Protein AF-E0A207-F1 (afdb_monomer)

Sequence (139 aa):
MSEILNLARSFEEKLKQQASDTDEKIKAALKQHESALLECLKAEQKKIESAIQEHSRRLRASLLKSWLGALIAMLAVLMLGGGVLYWMTTEIRNRYAELDKLPNAKVTTCGKLGRLCVEIDPIAPTYGPNGEYRVVKGG

Organism: Salmonella enteritidis (NCBI:txid149539)

pLDDT: mean 72.76, std 9.06, range [47.84, 92.75]

Secondary structure (DSSP, 8-state):
-HHHHHHHHHHHHHHHHHHHHHHHHHHHHHHHHHHHHHHHHHHHHHHHHHHHHHHHHHHHHHHHHHHHHHHHHHHHHHHHHHHHHHHHHHHHHHHHHHHHT-TT--EEEETTTTEEEE-B-TTSPPBSTTS-B--B---

Foldseek 3Di:
DVVVVVVVVVVVVVCVVVVVVVVVVVVVVVVVVVVVVVVVVVVVVVVVVVVVVVVVVVVVVVVVVVVVVVVVVVVVVCCVVVVVVVVVVVVVVVVVVVVVPPQFWDWAQDDPVRDIDTAFDPPDFFDDPVSPDTHGGGD

Structure (mmCIF, N/CA/C/O backbone):
data_AF-E0A207-F1
#
_entry.id   AF-E0A207-F1
#
loop_
_atom_site.group_PDB
_atom_site.id
_atom_site.type_symbol
_atom_site.label_atom_id
_atom_site.label_alt_id
_atom_site.label_comp_id
_atom_site.label_asym_id
_atom_site.label_entity_id
_atom_site.label_seq_id
_atom_site.pdbx_PDB_ins_code
_atom_site.Cartn_x
_atom_site.Cartn_y
_atom_site.Cartn_z
_atom_site.occupancy
_atom_site.B_iso_or_equiv
_atom_site.auth_seq_id
_atom_site.auth_comp_id
_atom_site.auth_asym_id
_atom_site.auth_atom_id
_atom_site.pdbx_PDB_model_num
ATOM 1 N N . MET A 1 1 ? -45.559 7.177 88.704 1.00 47.84 1 MET A N 1
ATOM 2 C CA . MET A 1 1 ? -44.472 7.736 87.862 1.00 47.84 1 MET A CA 1
ATOM 3 C C . MET A 1 1 ? -43.442 6.691 87.421 1.00 47.84 1 MET A C 1
ATOM 5 O O . MET A 1 1 ? -42.819 6.903 86.391 1.00 47.84 1 MET A O 1
ATOM 9 N N . SER A 1 2 ? -43.278 5.559 88.117 1.00 56.41 2 SER A N 1
ATOM 10 C CA . SER A 1 2 ? -42.244 4.560 87.785 1.00 56.41 2 SER A CA 1
ATOM 11 C C . SER A 1 2 ? -42.517 3.711 86.531 1.00 56.41 2 SER A C 1
ATOM 13 O O . SER A 1 2 ? -41.570 3.316 85.861 1.00 56.41 2 SER A O 1
ATOM 15 N N . GLU A 1 3 ? -43.779 3.458 86.164 1.00 55.19 3 GLU A N 1
ATOM 16 C CA . GLU A 1 3 ? -44.107 2.643 84.977 1.00 55.19 3 GLU A CA 1
ATOM 17 C C . GLU A 1 3 ? -43.827 3.357 83.652 1.00 55.19 3 GLU A C 1
ATOM 19 O O . GLU A 1 3 ? -43.268 2.760 82.739 1.00 55.19 3 GLU A O 1
ATOM 24 N N . ILE A 1 4 ? -44.145 4.651 83.561 1.00 57.19 4 ILE A N 1
ATOM 25 C CA . ILE A 1 4 ? -43.937 5.453 82.343 1.00 57.19 4 ILE A CA 1
ATOM 26 C C . ILE A 1 4 ? -42.439 5.578 82.029 1.00 57.19 4 ILE A C 1
ATOM 28 O O . ILE A 1 4 ? -42.030 5.513 80.873 1.00 57.19 4 ILE A O 1
ATOM 32 N N . LEU A 1 5 ? -41.611 5.694 83.069 1.00 59.16 5 LEU A N 1
ATOM 33 C CA . LEU A 1 5 ? -40.160 5.801 82.938 1.00 59.16 5 LEU A CA 1
ATOM 34 C C . LEU A 1 5 ? -39.523 4.468 82.507 1.00 59.16 5 LEU A C 1
ATOM 36 O O . LEU A 1 5 ? -38.562 4.459 81.740 1.00 59.16 5 LEU A O 1
ATOM 40 N N . ASN A 1 6 ? -40.093 3.343 82.946 1.00 68.00 6 ASN A N 1
ATOM 41 C CA . ASN A 1 6 ? -39.661 2.010 82.526 1.00 68.00 6 ASN A CA 1
ATOM 42 C C . ASN A 1 6 ? -40.094 1.706 81.079 1.00 68.00 6 ASN A C 1
ATOM 44 O O . ASN A 1 6 ? -39.328 1.150 80.293 1.00 68.00 6 ASN A O 1
ATOM 48 N N . LEU A 1 7 ? -41.289 2.164 80.694 1.00 63.75 7 LEU A N 1
ATOM 49 C CA . LEU A 1 7 ? -41.792 2.060 79.327 1.00 63.75 7 LEU A CA 1
ATOM 50 C C . LEU A 1 7 ? -40.920 2.862 78.350 1.00 63.75 7 LEU A C 1
ATOM 52 O O . LEU A 1 7 ? -40.491 2.321 77.334 1.00 63.75 7 LEU A O 1
ATOM 56 N N . ALA A 1 8 ? -40.591 4.114 78.684 1.00 63.53 8 ALA A N 1
ATOM 57 C CA . ALA A 1 8 ? -39.738 4.973 77.860 1.00 63.53 8 ALA A CA 1
ATOM 58 C C . ALA A 1 8 ? -38.336 4.375 77.650 1.00 63.53 8 ALA A C 1
ATOM 60 O O . ALA A 1 8 ? -37.849 4.352 76.522 1.00 63.53 8 ALA A O 1
ATOM 61 N N . ARG A 1 9 ? -37.731 3.802 78.700 1.00 60.84 9 ARG A N 1
ATOM 62 C CA . ARG A 1 9 ? -36.432 3.118 78.604 1.00 60.84 9 ARG A CA 1
ATOM 63 C C . ARG A 1 9 ? -36.498 1.878 77.702 1.00 60.84 9 ARG A C 1
ATOM 65 O O . ARG A 1 9 ? -35.619 1.683 76.871 1.00 60.84 9 ARG A O 1
ATOM 72 N N . SER A 1 10 ? -37.573 1.091 77.795 1.00 67.00 10 SER A N 1
ATOM 73 C CA . SER A 1 10 ? -37.779 -0.075 76.920 1.00 67.00 10 SER A CA 1
ATOM 74 C C . SER A 1 10 ? -38.032 0.301 75.451 1.00 67.00 10 SER A C 1
ATOM 76 O O . SER A 1 10 ? -37.652 -0.442 74.546 1.00 67.00 10 SER A O 1
ATOM 78 N N . PHE A 1 11 ? -38.641 1.465 75.199 1.00 57.84 11 PHE A N 1
ATOM 79 C CA . PHE A 1 11 ? -38.790 2.024 73.855 1.00 57.84 11 PHE A CA 1
ATOM 80 C C . PHE A 1 11 ? -37.459 2.529 73.306 1.00 57.84 11 PHE A C 1
ATOM 82 O O . PHE A 1 11 ? -37.162 2.280 72.146 1.00 57.84 11 PHE A O 1
ATOM 89 N N . GLU A 1 12 ? -36.638 3.184 74.122 1.00 59.22 12 GLU A N 1
ATOM 90 C CA . GLU A 1 12 ? -35.319 3.671 73.718 1.00 59.22 12 GLU A CA 1
ATOM 91 C C . GLU A 1 12 ? -34.361 2.521 73.360 1.00 59.22 12 GLU A C 1
ATOM 93 O O . GLU A 1 12 ? -33.694 2.570 72.325 1.00 59.22 12 GLU A O 1
ATOM 98 N N . GLU A 1 13 ? -34.347 1.445 74.153 1.00 70.38 13 GLU A N 1
ATOM 99 C CA . GLU A 1 13 ? -33.567 0.236 73.856 1.00 70.38 13 GLU A CA 1
ATOM 100 C C . GLU A 1 13 ? -34.055 -0.462 72.580 1.00 70.38 13 GLU A C 1
ATOM 102 O O . GLU A 1 13 ? -33.248 -0.777 71.701 1.00 70.38 13 GLU A O 1
ATOM 107 N N . LYS A 1 14 ? -35.377 -0.626 72.415 1.00 60.34 14 LYS A N 1
ATOM 108 C CA . LYS A 1 14 ? -35.953 -1.190 71.185 1.00 60.34 14 LYS A CA 1
ATOM 109 C C . LYS A 1 14 ? -35.680 -0.321 69.965 1.00 60.34 14 LYS A C 1
ATOM 111 O O . LYS A 1 14 ? -35.373 -0.866 68.913 1.00 60.34 14 LYS A O 1
ATOM 116 N N . LEU A 1 15 ? -35.746 1.002 70.090 1.00 54.56 15 LEU A N 1
ATOM 117 C CA . LEU A 1 15 ? -35.454 1.924 68.994 1.00 54.56 15 LEU A CA 1
ATOM 118 C C . LEU A 1 15 ? -33.976 1.891 68.606 1.00 54.56 15 LEU A C 1
ATOM 120 O O . LEU A 1 15 ? -33.679 1.911 67.417 1.00 54.56 15 LEU A O 1
ATOM 124 N N . LYS A 1 16 ? -33.048 1.765 69.562 1.00 62.94 16 LYS A N 1
ATOM 125 C CA . LYS A 1 16 ? -31.620 1.557 69.264 1.00 62.94 16 LYS A CA 1
ATOM 126 C C . LYS A 1 16 ? -31.378 0.259 68.504 1.00 62.94 16 LYS A C 1
ATOM 128 O O . LYS A 1 16 ? -30.643 0.254 67.521 1.00 62.94 16 LYS A O 1
ATOM 133 N N . GLN A 1 17 ? -32.018 -0.818 68.943 1.00 67.38 17 GLN A N 1
ATOM 134 C CA . GLN A 1 17 ? -31.853 -2.139 68.348 1.00 67.38 17 GLN A CA 1
ATOM 135 C C . GLN A 1 17 ? -32.535 -2.244 66.978 1.00 67.38 17 GLN A C 1
ATOM 137 O O . GLN A 1 17 ? -32.015 -2.863 66.056 1.00 67.38 17 GLN A O 1
ATOM 142 N N . GLN A 1 18 ? -33.669 -1.569 66.809 1.00 56.62 18 GLN A N 1
ATOM 143 C CA . GLN A 1 18 ? -34.371 -1.475 65.538 1.00 56.62 18 GLN A CA 1
ATOM 144 C C . GLN A 1 18 ? -33.650 -0.538 64.563 1.00 56.62 18 GLN A C 1
ATOM 146 O O . GLN A 1 18 ? -33.600 -0.840 63.376 1.00 56.62 18 GLN A O 1
ATOM 151 N N . ALA A 1 19 ? -33.040 0.554 65.034 1.00 61.03 19 ALA A N 1
ATOM 152 C CA . ALA A 1 19 ? -32.207 1.426 64.210 1.00 61.03 19 ALA A CA 1
ATOM 153 C C . ALA A 1 19 ? -30.938 0.709 63.732 1.00 61.03 19 ALA A C 1
ATOM 155 O O . ALA A 1 19 ? -30.604 0.824 62.557 1.00 61.03 19 ALA A O 1
ATOM 156 N N . SER A 1 20 ? -30.273 -0.080 64.586 1.00 65.06 20 SER A N 1
ATOM 157 C CA . SER A 1 20 ? -29.101 -0.862 64.167 1.00 65.06 20 SER A CA 1
ATOM 158 C C . SER A 1 20 ? -29.461 -1.950 63.155 1.00 65.06 20 SER A C 1
ATOM 160 O O . SER A 1 20 ? -28.777 -2.092 62.148 1.00 65.06 20 SER A O 1
ATOM 162 N N . ASP A 1 21 ? -30.563 -2.670 63.380 1.00 69.19 21 ASP A N 1
ATOM 163 C CA . ASP A 1 21 ? -31.024 -3.745 62.491 1.00 69.19 21 ASP A CA 1
ATOM 164 C C . ASP A 1 21 ? -31.564 -3.189 61.153 1.00 69.19 21 ASP A C 1
ATOM 166 O O . ASP A 1 21 ? -31.419 -3.798 60.092 1.00 69.19 21 ASP A O 1
ATOM 170 N N . THR A 1 22 ? -32.139 -1.981 61.174 1.00 62.72 22 THR A N 1
ATOM 171 C CA . THR A 1 22 ? -32.567 -1.260 59.964 1.00 62.72 22 THR A CA 1
ATOM 172 C C . THR A 1 22 ? -31.371 -0.707 59.185 1.00 62.72 22 THR A C 1
ATOM 174 O O . THR A 1 22 ? -31.360 -0.809 57.960 1.00 62.72 22 THR A O 1
ATOM 177 N N . ASP A 1 23 ? -30.340 -0.185 59.859 1.00 67.94 23 ASP A N 1
ATOM 178 C CA . ASP A 1 23 ? -29.115 0.305 59.209 1.00 67.94 23 ASP A CA 1
ATOM 179 C C . ASP A 1 23 ? -28.336 -0.837 58.537 1.00 67.94 23 ASP A C 1
ATOM 181 O O . ASP A 1 23 ? -27.845 -0.689 57.416 1.00 67.94 23 ASP A O 1
ATOM 185 N N . GLU A 1 24 ? -28.291 -2.016 59.167 1.00 71.12 24 GLU A N 1
ATOM 186 C CA . GLU A 1 24 ? -27.685 -3.215 58.580 1.00 71.12 24 GLU A CA 1
ATOM 187 C C . GLU A 1 24 ? -28.442 -3.698 57.339 1.00 71.12 24 GLU A C 1
ATOM 189 O O . GLU A 1 24 ? -27.830 -3.978 56.305 1.00 71.12 24 GLU A O 1
ATOM 194 N N . LYS A 1 25 ? -29.780 -3.728 57.398 1.00 69.62 25 LYS A N 1
ATOM 195 C CA . LYS A 1 25 ? -30.632 -4.099 56.257 1.00 69.62 25 LYS A CA 1
ATOM 196 C C . LYS A 1 25 ? -30.519 -3.104 55.103 1.00 69.62 25 LYS A C 1
ATOM 198 O O . LYS A 1 25 ? -30.442 -3.525 53.950 1.00 69.62 25 LYS A O 1
ATOM 203 N N . ILE A 1 26 ? -30.452 -1.804 55.392 1.00 67.38 26 ILE A N 1
ATOM 204 C CA . ILE A 1 26 ? -30.249 -0.761 54.376 1.00 67.38 26 ILE A CA 1
ATOM 205 C C . ILE A 1 26 ? -28.859 -0.889 53.747 1.00 67.38 26 ILE A C 1
ATOM 207 O O . ILE A 1 26 ? -28.747 -0.846 52.522 1.00 67.38 26 ILE A O 1
ATOM 211 N N . LYS A 1 27 ? -27.805 -1.114 54.543 1.00 69.88 27 LYS A N 1
ATOM 212 C CA . LYS A 1 27 ? -26.452 -1.366 54.020 1.00 69.88 27 LYS A CA 1
ATOM 213 C C . LYS A 1 27 ? -26.394 -2.613 53.153 1.00 69.88 27 LYS A C 1
ATOM 215 O O . LYS A 1 27 ? -25.754 -2.571 52.108 1.00 69.88 27 LYS A O 1
ATOM 220 N N . ALA A 1 28 ? -27.050 -3.699 53.557 1.00 73.06 28 ALA A N 1
ATOM 221 C CA . ALA A 1 28 ? -27.104 -4.930 52.777 1.00 73.06 28 ALA A CA 1
ATOM 222 C C . ALA A 1 28 ? -27.833 -4.717 51.440 1.00 73.06 28 ALA A C 1
ATOM 224 O O . ALA A 1 28 ? -27.308 -5.098 50.394 1.00 73.06 28 ALA A O 1
ATOM 225 N N . ALA A 1 29 ? -28.985 -4.038 51.461 1.00 68.69 29 ALA A N 1
ATOM 226 C CA . ALA A 1 29 ? -29.744 -3.704 50.258 1.00 68.69 29 ALA A CA 1
ATOM 227 C C . ALA A 1 29 ? -28.962 -2.767 49.319 1.00 68.69 29 ALA A C 1
ATOM 229 O O . ALA A 1 29 ? -28.917 -3.011 48.115 1.00 68.69 29 ALA A O 1
ATOM 230 N N . LEU A 1 30 ? -28.287 -1.742 49.856 1.00 70.62 30 LEU A N 1
ATOM 231 C CA . LEU A 1 30 ? -27.419 -0.848 49.080 1.00 70.62 30 LEU A CA 1
ATOM 232 C C . LEU A 1 30 ? -26.233 -1.595 48.468 1.00 70.62 30 LEU A C 1
ATOM 234 O O . LEU A 1 30 ? -25.978 -1.432 47.279 1.00 70.62 30 LEU A O 1
ATOM 238 N N . LYS A 1 31 ? -25.556 -2.461 49.233 1.00 70.56 31 LYS A N 1
ATOM 239 C CA . LYS A 1 31 ? -24.449 -3.287 48.722 1.00 70.56 31 LYS A CA 1
ATOM 240 C C . LYS A 1 31 ? -24.894 -4.185 47.576 1.00 70.56 31 LYS A C 1
ATOM 242 O O . LYS A 1 31 ? -24.179 -4.309 46.589 1.00 70.56 31 LYS A O 1
ATOM 247 N N . GLN A 1 32 ? -26.068 -4.797 47.710 1.00 75.69 32 GLN A N 1
ATOM 248 C CA . GLN A 1 32 ? -26.642 -5.654 46.678 1.00 75.69 32 GLN A CA 1
ATOM 249 C C . GLN A 1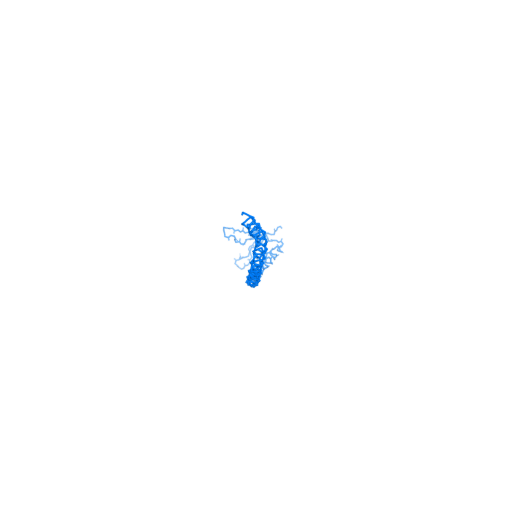 32 ? -26.964 -4.857 45.406 1.00 75.69 32 GLN A C 1
ATOM 251 O O . GLN A 1 32 ? -26.693 -5.310 44.292 1.00 75.69 32 GLN A O 1
ATOM 256 N N . HIS A 1 33 ? -27.488 -3.642 45.567 1.00 72.19 33 HIS A N 1
ATOM 257 C CA . HIS A 1 33 ? -27.785 -2.748 44.454 1.00 72.19 33 HIS A CA 1
ATOM 258 C C . HIS A 1 33 ? -26.514 -2.234 43.761 1.00 72.19 33 HIS A C 1
ATOM 260 O O . HIS A 1 33 ? -26.459 -2.153 42.534 1.00 72.19 33 HIS A O 1
ATOM 266 N N . GLU A 1 34 ? -25.475 -1.925 44.536 1.00 70.50 34 GLU A N 1
ATOM 267 C CA . GLU A 1 34 ? -24.173 -1.471 44.048 1.00 70.50 34 GLU A CA 1
ATOM 268 C C . GLU A 1 34 ? -23.433 -2.593 43.306 1.00 70.50 34 GLU A C 1
ATOM 270 O O . GLU A 1 34 ? -22.899 -2.367 42.219 1.00 70.50 34 GLU A O 1
ATOM 275 N N . SER A 1 35 ? -23.481 -3.832 43.815 1.00 71.56 35 SER A N 1
ATOM 276 C CA . SER A 1 35 ? -22.930 -4.995 43.111 1.00 71.56 35 SER A CA 1
ATOM 277 C C . SER A 1 35 ? -23.658 -5.282 41.799 1.00 71.56 35 SER A C 1
ATOM 279 O O . SER A 1 35 ? -23.003 -5.553 40.794 1.00 71.56 35 SER A O 1
ATOM 281 N N . ALA A 1 36 ? -24.989 -5.157 41.780 1.00 74.12 36 ALA A N 1
ATOM 282 C CA . ALA A 1 36 ? -25.784 -5.351 40.570 1.00 74.12 36 ALA A CA 1
ATOM 283 C C . ALA A 1 36 ? -25.481 -4.275 39.511 1.00 74.12 36 ALA A C 1
ATOM 285 O O . ALA A 1 36 ? -25.346 -4.582 38.327 1.00 74.12 36 ALA A O 1
ATOM 286 N N . LEU A 1 37 ? -25.300 -3.018 39.933 1.00 72.62 37 LEU A N 1
ATOM 287 C CA . LEU A 1 37 ? -24.860 -1.929 39.056 1.00 72.62 37 LEU A CA 1
ATOM 288 C C . LEU A 1 37 ? -23.457 -2.185 38.491 1.00 72.62 37 LEU A C 1
ATOM 290 O O . LEU A 1 37 ? -23.249 -2.021 37.290 1.00 72.62 37 LEU A O 1
ATOM 294 N N . LEU A 1 38 ? -22.510 -2.626 39.324 1.00 76.06 38 LEU A N 1
ATOM 295 C CA . LEU A 1 38 ? -21.149 -2.972 38.903 1.00 76.06 38 LEU A CA 1
ATOM 296 C C . LEU A 1 38 ? -21.112 -4.137 37.907 1.00 76.06 38 LEU A C 1
ATOM 298 O O . LEU A 1 38 ? -20.320 -4.102 36.963 1.00 76.06 38 LEU A O 1
ATOM 302 N N . GLU A 1 39 ? -21.948 -5.160 38.090 1.00 75.56 39 GLU A N 1
ATOM 303 C CA . GLU A 1 39 ? -22.072 -6.263 37.133 1.00 75.56 39 GLU A CA 1
ATOM 304 C C . GLU A 1 39 ? -22.678 -5.806 35.807 1.00 75.56 39 GLU A C 1
ATOM 306 O O . GLU A 1 39 ? -22.116 -6.122 34.757 1.00 75.56 39 GLU A O 1
ATOM 311 N N . CYS A 1 40 ? -23.749 -5.006 35.836 1.00 72.81 40 CYS A N 1
ATOM 312 C CA . CYS A 1 40 ? -24.325 -4.413 34.628 1.00 72.81 40 CYS A CA 1
ATOM 313 C C . CYS A 1 40 ? -23.303 -3.548 33.878 1.00 72.81 40 CYS A C 1
ATOM 315 O O . CYS A 1 40 ? -23.132 -3.708 32.672 1.00 72.81 40 CYS A O 1
ATOM 317 N N . LEU A 1 41 ? -22.564 -2.687 34.585 1.00 74.69 41 LEU A N 1
ATOM 318 C CA . LEU A 1 41 ? -21.522 -1.841 33.997 1.00 74.69 41 LEU A CA 1
ATOM 319 C C . LEU A 1 41 ? -20.382 -2.668 33.390 1.00 74.69 41 LEU A C 1
ATOM 321 O O . LEU A 1 41 ? -19.953 -2.382 32.276 1.00 74.69 41 LEU A O 1
ATOM 325 N N . LYS A 1 42 ? -19.911 -3.723 34.069 1.00 74.69 42 LYS A N 1
ATOM 326 C CA . LYS A 1 42 ? -18.882 -4.629 33.524 1.00 74.69 42 LYS A CA 1
ATOM 327 C C . LYS A 1 42 ? -19.381 -5.420 32.317 1.00 74.69 42 LYS A C 1
ATOM 329 O O . LYS A 1 42 ? -18.604 -5.659 31.391 1.00 74.69 42 LYS A O 1
ATOM 334 N N . ALA A 1 43 ? -20.643 -5.844 32.324 1.00 74.31 43 ALA A N 1
ATOM 335 C CA . ALA A 1 43 ? -21.259 -6.545 31.204 1.00 74.31 43 ALA A CA 1
ATOM 336 C C . ALA A 1 43 ? -21.379 -5.625 29.981 1.00 74.31 43 ALA A C 1
ATOM 338 O O . ALA A 1 43 ? -20.966 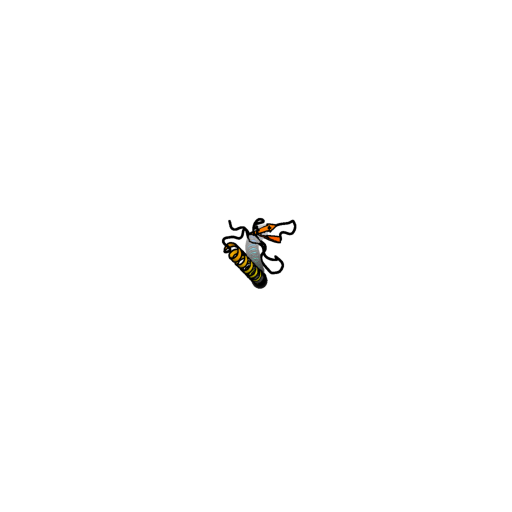-6.014 28.890 1.00 74.31 43 ALA A O 1
ATOM 339 N N . GLU A 1 44 ? -21.849 -4.392 30.174 1.00 69.81 44 GLU A N 1
ATOM 340 C CA . GLU A 1 44 ? -21.900 -3.355 29.138 1.00 69.81 44 GLU A CA 1
ATOM 341 C C . GLU A 1 44 ? -20.497 -3.017 28.616 1.00 69.81 44 GLU A C 1
ATOM 343 O O . GLU A 1 44 ? -20.271 -3.022 27.408 1.00 69.81 44 GLU A O 1
ATOM 348 N N . GLN A 1 45 ? -19.514 -2.830 29.501 1.00 65.44 45 GLN A N 1
ATOM 349 C CA . GLN A 1 45 ? -18.135 -2.529 29.114 1.00 65.44 45 GLN A CA 1
ATOM 350 C C . GLN A 1 45 ? -17.517 -3.656 28.273 1.00 65.44 45 GLN A C 1
ATOM 352 O O . GLN A 1 45 ? -16.960 -3.387 27.211 1.00 65.44 45 GLN A O 1
ATOM 357 N N . L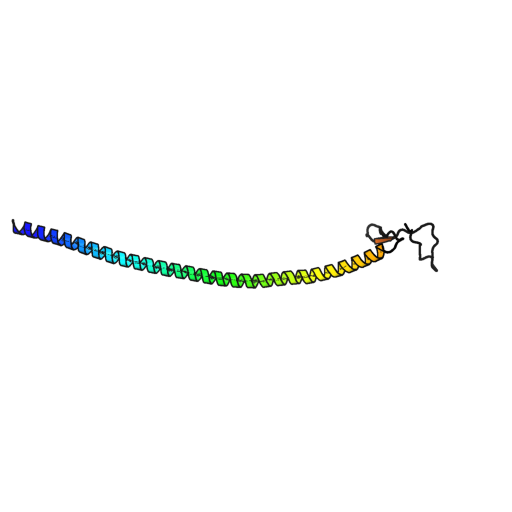YS A 1 46 ? -17.688 -4.924 28.676 1.00 73.19 46 LYS A N 1
ATOM 358 C CA . LYS A 1 46 ? -17.254 -6.086 27.877 1.00 73.19 46 LYS A CA 1
ATOM 359 C C . LYS A 1 46 ? -17.976 -6.181 26.536 1.00 73.19 46 LYS A C 1
ATOM 361 O O . LYS A 1 46 ? -17.384 -6.593 25.539 1.00 73.19 46 LYS A O 1
ATOM 366 N N . LYS A 1 47 ? -19.262 -5.837 26.494 1.00 77.19 47 LYS A N 1
ATOM 367 C CA . LYS A 1 47 ? -20.069 -5.877 25.270 1.00 77.19 47 LYS A CA 1
ATOM 368 C C . LYS A 1 47 ? -19.633 -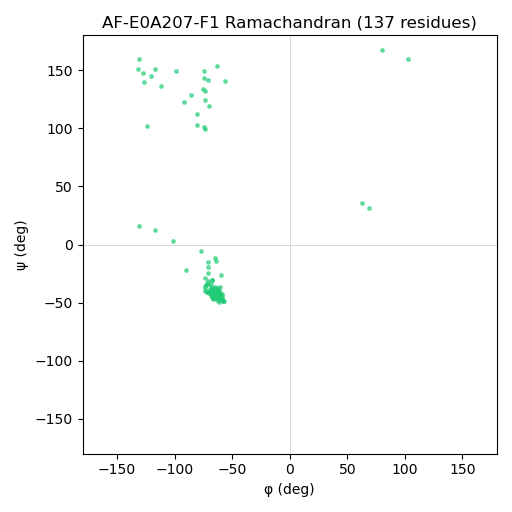4.793 24.283 1.00 77.19 47 LYS A C 1
ATOM 370 O O . LYS A 1 47 ? -19.491 -5.069 23.096 1.00 77.19 47 LYS A O 1
ATOM 375 N N . ILE A 1 48 ? -19.335 -3.596 24.781 1.00 72.69 48 ILE A N 1
ATOM 376 C CA . ILE A 1 48 ? -18.777 -2.496 23.990 1.00 72.69 48 ILE A CA 1
ATOM 377 C C . ILE A 1 48 ? -17.365 -2.850 23.507 1.00 72.69 48 ILE A C 1
ATOM 379 O O . ILE A 1 48 ? -17.067 -2.696 22.326 1.00 72.69 48 ILE A O 1
ATOM 383 N N . GLU A 1 49 ? -16.508 -3.384 24.377 1.00 73.44 49 GLU A N 1
ATOM 384 C CA . GLU A 1 49 ? -15.137 -3.768 24.025 1.00 73.44 49 GLU A CA 1
ATOM 385 C C . GLU A 1 49 ? -15.102 -4.882 22.969 1.00 73.44 49 GLU A C 1
ATOM 387 O O . GLU A 1 49 ? -14.395 -4.767 21.967 1.00 73.44 49 GLU A O 1
ATOM 392 N N . SER A 1 50 ? -15.926 -5.921 23.128 1.00 71.06 50 SER A N 1
ATOM 393 C CA . SER A 1 50 ? -16.047 -7.000 22.137 1.00 71.06 50 SER A CA 1
ATOM 394 C C . SER A 1 50 ? -16.619 -6.511 20.804 1.00 71.06 50 SER A C 1
ATOM 396 O O . SER A 1 50 ? -16.094 -6.877 19.750 1.00 71.06 50 SER A O 1
ATOM 398 N N . ALA A 1 51 ? -17.615 -5.620 20.822 1.00 68.31 51 ALA A N 1
ATOM 399 C CA . ALA A 1 51 ? -18.145 -5.001 19.610 1.00 68.31 51 ALA A CA 1
ATOM 400 C C . ALA A 1 51 ? -17.085 -4.143 18.892 1.00 68.31 51 ALA A C 1
ATOM 402 O O . ALA A 1 51 ? -16.929 -4.246 17.674 1.00 68.31 51 ALA A O 1
ATOM 403 N N . ILE A 1 52 ? -16.301 -3.345 19.628 1.00 68.38 52 ILE A N 1
ATOM 404 C CA . ILE A 1 52 ? -15.194 -2.549 19.071 1.00 68.38 52 ILE A CA 1
ATOM 405 C C . ILE A 1 52 ? -14.116 -3.463 18.485 1.00 68.38 52 ILE A C 1
ATOM 407 O O . ILE A 1 52 ? -13.614 -3.209 17.386 1.00 68.38 52 ILE A O 1
ATOM 411 N N . GLN A 1 53 ? -13.766 -4.546 19.180 1.00 72.12 53 GLN A N 1
ATOM 412 C CA . GLN A 1 53 ? -12.758 -5.490 18.715 1.00 72.12 53 GLN A CA 1
ATOM 413 C C . GLN A 1 53 ? -13.203 -6.177 17.419 1.00 72.12 53 GLN A C 1
ATOM 415 O O . GLN A 1 53 ? -12.413 -6.275 16.475 1.00 72.12 53 GLN A O 1
ATOM 420 N N . GLU A 1 54 ? -14.471 -6.574 17.317 1.00 71.06 54 GLU A N 1
ATOM 421 C CA . GLU A 1 54 ? -15.015 -7.184 16.107 1.00 71.06 54 GLU A CA 1
ATOM 422 C C . GLU 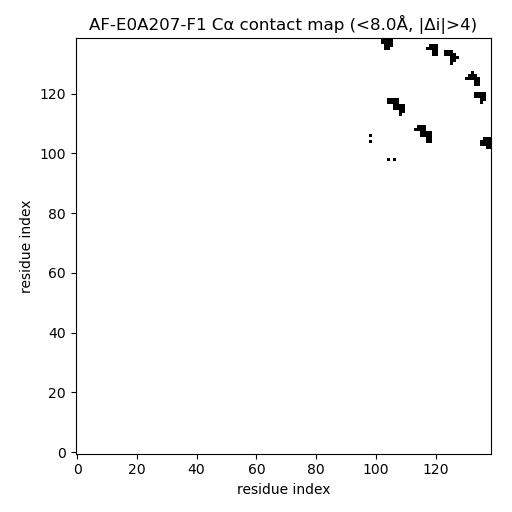A 1 54 ? -15.117 -6.189 14.942 1.00 71.06 54 GLU A C 1
ATOM 424 O O . GLU A 1 54 ? -14.707 -6.512 13.820 1.00 71.06 54 GLU A O 1
ATOM 429 N N . HIS A 1 55 ? -15.550 -4.951 15.204 1.00 64.00 55 HIS A N 1
ATOM 430 C CA . HIS A 1 55 ? -15.520 -3.879 14.210 1.00 64.00 55 HIS A CA 1
ATOM 431 C C . HIS A 1 55 ? -14.091 -3.610 13.724 1.00 64.00 55 HIS A C 1
ATOM 433 O O . HIS A 1 55 ? -13.851 -3.594 12.517 1.00 64.00 55 HIS A O 1
ATOM 439 N N . SER A 1 56 ? -13.112 -3.495 14.625 1.00 66.06 56 SER A N 1
ATOM 440 C CA . SER A 1 56 ? -11.710 -3.260 14.255 1.00 66.06 56 SER A CA 1
ATOM 441 C C . SER A 1 56 ? -11.137 -4.388 13.389 1.00 66.06 56 SER A C 1
ATOM 443 O O . SER A 1 56 ? -10.391 -4.133 12.441 1.00 66.06 56 SER A O 1
ATOM 445 N N . ARG A 1 57 ? -11.524 -5.641 13.661 1.00 67.06 57 ARG A N 1
ATOM 446 C CA . ARG A 1 57 ? -11.075 -6.817 12.910 1.00 67.06 57 ARG A CA 1
ATOM 447 C C . ARG A 1 57 ? -11.669 -6.841 11.504 1.00 67.06 57 ARG A C 1
ATOM 449 O O . ARG A 1 57 ? -10.942 -7.114 10.550 1.00 67.06 57 ARG A O 1
ATOM 456 N N . ARG A 1 58 ? -12.953 -6.499 11.362 1.00 68.25 58 ARG A N 1
ATOM 457 C CA . ARG A 1 58 ? -13.623 -6.383 10.056 1.00 68.25 58 ARG A CA 1
ATOM 458 C C . ARG A 1 58 ? -13.080 -5.212 9.239 1.00 68.25 58 ARG A C 1
ATOM 460 O O . ARG A 1 58 ? -12.795 -5.391 8.057 1.00 68.25 58 ARG A O 1
ATOM 467 N N . LEU A 1 59 ? -12.859 -4.052 9.864 1.00 67.12 59 LEU A N 1
ATOM 468 C CA . LEU A 1 59 ? -12.245 -2.902 9.196 1.00 67.12 59 LEU A CA 1
ATOM 469 C C . LEU A 1 59 ? -10.827 -3.232 8.717 1.00 67.12 59 LEU A C 1
ATOM 471 O O . LEU A 1 59 ? -10.520 -3.004 7.551 1.00 67.12 59 LEU A O 1
ATOM 475 N N . ARG A 1 60 ? -9.979 -3.832 9.562 1.00 68.56 60 ARG A N 1
ATOM 476 C CA . ARG A 1 60 ? -8.623 -4.250 9.162 1.00 68.56 60 ARG A CA 1
ATOM 477 C C . ARG A 1 60 ? -8.647 -5.265 8.021 1.00 68.56 60 ARG A C 1
ATOM 479 O O . ARG A 1 60 ? -7.874 -5.121 7.081 1.00 68.56 60 ARG A O 1
ATOM 486 N N . ALA A 1 61 ? -9.549 -6.246 8.060 1.00 68.81 61 ALA A N 1
ATOM 487 C CA . ALA A 1 61 ? -9.675 -7.239 6.995 1.00 68.81 61 ALA A CA 1
ATOM 488 C C . ALA A 1 61 ? -10.095 -6.614 5.650 1.00 68.81 61 ALA A C 1
ATOM 490 O O . ALA A 1 61 ? -9.506 -6.934 4.616 1.00 68.81 61 ALA A O 1
ATOM 491 N N . SER A 1 62 ? -11.061 -5.689 5.659 1.00 65.44 62 SER A N 1
ATOM 492 C CA . SER A 1 62 ? -11.484 -4.974 4.445 1.00 65.44 62 SER A CA 1
ATOM 493 C C . SER A 1 62 ? -10.407 -4.032 3.911 1.00 65.44 62 SER A C 1
ATOM 495 O O . SER A 1 62 ? -10.173 -3.992 2.703 1.00 65.44 62 SER A O 1
ATOM 497 N N . LEU A 1 63 ? -9.722 -3.301 4.795 1.00 69.56 63 LEU A N 1
ATOM 498 C CA . LEU A 1 63 ? -8.655 -2.381 4.404 1.00 69.56 63 LEU A CA 1
ATOM 499 C C . LEU A 1 63 ? -7.468 -3.129 3.798 1.00 69.56 63 LEU A C 1
ATOM 501 O O . LEU A 1 63 ? -7.016 -2.742 2.724 1.00 69.56 63 LEU A O 1
ATOM 505 N N . LEU A 1 64 ? -7.023 -4.235 4.411 1.00 70.06 64 LEU A N 1
ATOM 506 C CA . LEU A 1 64 ? -5.950 -5.060 3.847 1.00 70.06 64 LEU A CA 1
ATOM 507 C C . LEU A 1 64 ? -6.318 -5.587 2.459 1.00 70.06 64 LEU A C 1
ATOM 509 O O . LEU A 1 64 ? -5.495 -5.536 1.551 1.00 70.06 64 LEU A O 1
ATOM 513 N N . LYS A 1 65 ? -7.550 -6.074 2.279 1.00 75.00 65 LYS A N 1
ATOM 514 C CA . LYS A 1 65 ? -7.984 -6.647 1.000 1.00 75.00 65 LYS A CA 1
ATOM 515 C C . LYS A 1 65 ? -8.076 -5.594 -0.109 1.00 75.00 65 LYS A C 1
ATOM 517 O O . LYS A 1 65 ? -7.675 -5.869 -1.236 1.00 75.00 65 LYS A O 1
ATOM 522 N N . SER A 1 66 ? -8.549 -4.392 0.221 1.00 77.56 66 SER A N 1
ATOM 523 C CA . SER A 1 66 ? -8.613 -3.258 -0.709 1.00 77.56 66 SER A CA 1
ATOM 524 C C . SER A 1 66 ? -7.217 -2.737 -1.081 1.00 77.56 66 SER A C 1
ATOM 526 O O . SER A 1 66 ? -6.908 -2.538 -2.256 1.00 77.56 66 SER A O 1
ATOM 528 N N . TRP A 1 67 ? -6.326 -2.607 -0.095 1.00 79.19 67 TRP A N 1
ATOM 529 C CA . TRP A 1 67 ? -4.958 -2.132 -0.310 1.00 79.19 67 TRP A CA 1
ATOM 530 C C . TRP A 1 67 ? -4.098 -3.116 -1.102 1.00 79.19 67 TRP A C 1
ATOM 532 O O . TRP A 1 67 ? -3.277 -2.688 -1.913 1.00 79.19 67 TRP A O 1
ATOM 542 N N . LEU A 1 68 ? -4.308 -4.425 -0.926 1.00 82.00 68 LEU A N 1
ATOM 543 C CA . LEU A 1 68 ? -3.599 -5.439 -1.706 1.00 82.00 68 LEU A CA 1
ATOM 544 C C . LEU A 1 68 ? -3.905 -5.297 -3.204 1.00 82.00 68 LEU A C 1
ATOM 546 O O . LEU A 1 68 ? -2.994 -5.326 -4.026 1.00 82.00 68 LEU A O 1
ATOM 550 N N . GLY A 1 69 ? -5.179 -5.091 -3.556 1.00 84.19 69 GLY A N 1
ATOM 551 C CA . GLY A 1 69 ? -5.597 -4.880 -4.943 1.00 84.19 69 GLY A CA 1
ATOM 552 C C . GLY A 1 69 ? -5.000 -3.609 -5.547 1.00 84.19 69 GLY A C 1
ATOM 553 O O . GLY A 1 69 ? -4.491 -3.643 -6.666 1.00 84.19 69 GLY A O 1
ATOM 554 N N . ALA A 1 70 ? -4.992 -2.510 -4.786 1.00 85.19 70 ALA A N 1
ATOM 555 C CA . ALA A 1 70 ? -4.396 -1.248 -5.218 1.00 85.19 70 ALA A CA 1
ATOM 556 C C . ALA A 1 70 ? -2.882 -1.369 -5.478 1.00 85.19 70 ALA A C 1
ATOM 558 O O . ALA A 1 70 ? -2.395 -0.888 -6.500 1.00 85.19 70 ALA A O 1
ATOM 559 N N . LEU A 1 71 ? -2.143 -2.061 -4.603 1.00 87.56 71 LEU A N 1
ATOM 560 C CA . LEU A 1 71 ? -0.706 -2.298 -4.787 1.00 87.56 71 LEU A CA 1
ATOM 561 C C . LEU A 1 71 ? -0.410 -3.168 -6.011 1.00 87.56 71 LEU A C 1
ATOM 563 O O . LEU A 1 71 ? 0.509 -2.865 -6.770 1.00 87.56 71 LEU A O 1
ATOM 567 N N . ILE A 1 72 ? -1.197 -4.223 -6.229 1.00 89.12 72 ILE A N 1
ATOM 568 C CA . ILE A 1 72 ? -1.042 -5.096 -7.398 1.00 89.12 72 ILE A CA 1
ATOM 569 C C . ILE A 1 72 ? -1.309 -4.313 -8.688 1.00 89.12 72 ILE A C 1
ATOM 571 O O . ILE A 1 72 ? -0.530 -4.414 -9.635 1.00 89.12 72 ILE A O 1
ATOM 575 N N . ALA A 1 73 ? -2.362 -3.493 -8.719 1.00 88.50 73 ALA A N 1
ATOM 576 C CA . ALA A 1 73 ? -2.676 -2.655 -9.872 1.00 88.50 73 ALA A CA 1
ATOM 577 C C . ALA A 1 73 ? -1.560 -1.635 -10.161 1.00 88.50 73 ALA A C 1
ATOM 579 O O . ALA A 1 73 ? -1.134 -1.498 -11.307 1.00 88.50 73 ALA A O 1
ATOM 580 N N . MET A 1 74 ? -1.032 -0.975 -9.124 1.00 90.38 74 MET A N 1
ATOM 581 C CA . MET A 1 74 ? 0.096 -0.045 -9.242 1.00 90.38 74 MET A CA 1
ATOM 582 C C . MET A 1 74 ? 1.333 -0.734 -9.837 1.00 90.38 74 MET A C 1
ATOM 584 O O . MET A 1 74 ? 1.936 -0.232 -10.784 1.00 90.38 74 MET A O 1
ATOM 588 N N . LEU A 1 75 ? 1.695 -1.911 -9.315 1.00 91.62 75 LEU A N 1
ATOM 589 C CA . LEU A 1 75 ? 2.833 -2.690 -9.805 1.00 91.62 75 LEU A CA 1
ATOM 590 C C . LEU A 1 75 ? 2.635 -3.165 -11.247 1.00 91.62 75 LEU A C 1
ATOM 592 O O . LEU A 1 75 ? 3.583 -3.127 -12.028 1.00 91.62 75 LEU A O 1
ATOM 596 N N . ALA A 1 76 ? 1.420 -3.567 -11.625 1.00 91.88 76 ALA A N 1
ATOM 597 C CA . ALA A 1 76 ? 1.115 -3.982 -12.991 1.00 91.88 76 ALA A CA 1
ATOM 598 C C . ALA A 1 76 ? 1.319 -2.834 -13.992 1.00 91.88 76 ALA A C 1
ATOM 600 O O . ALA A 1 76 ? 1.945 -3.029 -15.033 1.00 91.88 76 ALA A O 1
ATOM 601 N N . VAL A 1 77 ? 0.862 -1.624 -13.654 1.00 92.75 77 VAL A N 1
ATOM 602 C CA . VAL A 1 77 ? 1.070 -0.431 -14.491 1.00 92.75 77 VAL A CA 1
ATOM 603 C C . VAL A 1 77 ? 2.557 -0.099 -14.613 1.00 92.75 77 VAL A C 1
ATOM 605 O O . VAL A 1 77 ? 3.035 0.172 -15.714 1.00 92.75 77 VAL A O 1
ATOM 608 N N . LEU A 1 78 ? 3.307 -0.167 -13.510 1.00 91.50 78 LEU A N 1
ATOM 609 C CA . LEU A 1 78 ? 4.747 0.096 -13.516 1.00 91.50 78 LEU A CA 1
ATOM 610 C C . LEU A 1 78 ? 5.533 -0.945 -14.319 1.00 91.50 78 LEU A C 1
ATOM 612 O O . LEU A 1 78 ? 6.455 -0.573 -15.036 1.00 91.50 78 LEU A O 1
ATOM 616 N N . MET A 1 79 ? 5.168 -2.224 -14.243 1.00 90.44 79 MET A N 1
ATOM 617 C CA . MET A 1 79 ? 5.809 -3.283 -15.028 1.00 90.44 79 MET A CA 1
ATOM 618 C C . MET A 1 79 ? 5.533 -3.128 -16.524 1.00 90.44 79 MET A C 1
ATOM 620 O O . MET A 1 79 ? 6.458 -3.211 -17.330 1.00 90.44 79 MET A O 1
ATOM 624 N N . LEU A 1 80 ? 4.280 -2.860 -16.903 1.00 88.88 80 LEU A N 1
ATOM 625 C CA . LEU A 1 80 ? 3.910 -2.661 -18.305 1.00 88.88 80 LEU A CA 1
ATOM 626 C C . LEU A 1 80 ? 4.553 -1.392 -18.879 1.00 88.88 80 LEU A C 1
ATOM 628 O O . LEU A 1 80 ? 5.165 -1.442 -19.944 1.00 88.88 80 LEU A O 1
ATOM 632 N N . GLY A 1 81 ? 4.476 -0.268 -18.162 1.00 88.69 81 GLY A N 1
ATOM 633 C CA . GLY A 1 81 ? 5.090 0.990 -18.592 1.00 88.69 81 GLY A CA 1
ATOM 634 C C . GLY A 1 81 ? 6.620 0.931 -18.590 1.00 88.69 81 GLY A C 1
ATOM 635 O O . GLY A 1 81 ? 7.264 1.322 -19.562 1.00 88.69 81 GLY A O 1
ATOM 636 N N . GLY A 1 82 ? 7.211 0.391 -17.525 1.00 88.25 82 GLY A N 1
ATOM 637 C CA . GLY A 1 82 ? 8.658 0.252 -17.372 1.00 88.25 82 GLY A CA 1
ATOM 638 C C . GLY A 1 82 ? 9.276 -0.708 -18.386 1.00 88.25 82 GLY A C 1
ATOM 639 O O . GLY A 1 82 ? 10.333 -0.405 -18.933 1.00 88.25 82 GLY A O 1
ATOM 640 N N . GLY A 1 83 ? 8.607 -1.822 -18.699 1.00 88.75 83 GLY A N 1
ATO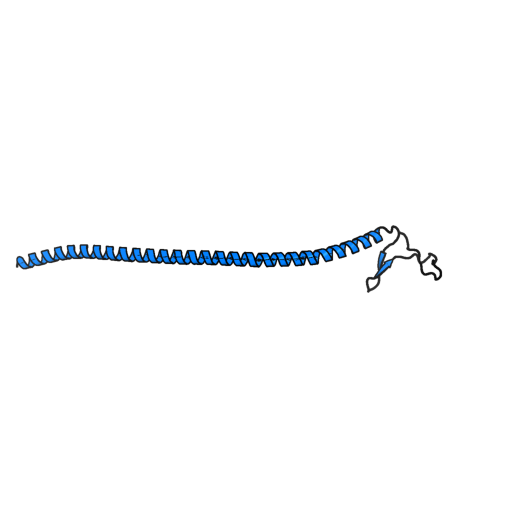M 641 C CA . GLY A 1 83 ? 9.072 -2.780 -19.704 1.00 88.75 83 GLY A CA 1
ATOM 642 C C . GLY A 1 83 ? 9.153 -2.175 -21.108 1.00 88.75 83 GLY A C 1
ATOM 643 O O . GLY A 1 83 ? 10.163 -2.342 -21.793 1.00 88.75 83 GLY A O 1
ATOM 644 N N . VAL A 1 84 ? 8.136 -1.406 -21.512 1.00 87.94 84 VAL A N 1
ATOM 645 C CA . VAL A 1 84 ? 8.129 -0.711 -22.813 1.00 87.94 84 VAL A CA 1
ATOM 646 C C . VAL A 1 84 ? 9.235 0.344 -22.878 1.00 87.94 84 VAL A C 1
ATOM 648 O O . VAL A 1 84 ? 9.982 0.400 -23.856 1.00 87.94 84 VAL A O 1
ATOM 651 N N . LEU A 1 85 ? 9.389 1.151 -21.824 1.00 86.31 85 LEU A N 1
ATOM 652 C CA . LEU A 1 85 ? 10.439 2.170 -21.756 1.00 86.31 85 LEU A CA 1
ATOM 653 C C . LEU A 1 85 ? 11.843 1.558 -21.773 1.00 86.31 85 LEU A C 1
ATOM 655 O O . LEU A 1 85 ? 12.739 2.095 -22.428 1.00 86.31 85 LEU A O 1
ATOM 659 N N . TYR A 1 86 ? 12.037 0.429 -21.090 1.00 88.50 86 TYR A N 1
ATOM 660 C CA . TYR A 1 86 ? 13.301 -0.298 -21.103 1.00 88.50 86 TYR A CA 1
ATOM 661 C C . TYR A 1 86 ? 13.641 -0.771 -22.517 1.00 88.50 86 TYR A C 1
ATOM 663 O O . TYR A 1 86 ? 14.727 -0.465 -23.007 1.00 88.50 86 TYR A O 1
ATOM 671 N N . TRP A 1 87 ? 12.688 -1.409 -23.205 1.00 85.75 87 TRP A N 1
ATOM 672 C CA . TRP A 1 87 ? 12.867 -1.882 -24.578 1.00 85.75 87 TRP A CA 1
ATOM 673 C C . TRP A 1 87 ? 13.241 -0.747 -25.545 1.00 85.75 87 TRP A C 1
ATOM 675 O O . TRP A 1 87 ? 14.230 -0.842 -26.278 1.00 85.75 87 TRP A O 1
ATOM 685 N N . MET A 1 88 ? 12.508 0.374 -25.498 1.00 80.56 88 MET A N 1
ATOM 686 C CA . MET A 1 88 ? 12.819 1.548 -26.324 1.00 80.56 88 MET A CA 1
ATOM 687 C C . MET A 1 88 ? 14.211 2.115 -26.016 1.00 80.56 88 MET A C 1
ATOM 689 O O . MET A 1 88 ? 14.963 2.455 -26.928 1.00 80.56 88 MET A O 1
ATOM 693 N N . THR A 1 89 ? 14.589 2.182 -24.739 1.00 81.56 89 THR A N 1
ATOM 694 C CA . THR A 1 89 ? 15.891 2.723 -24.324 1.00 81.56 89 THR A CA 1
ATOM 695 C C . THR A 1 89 ? 17.049 1.819 -24.749 1.00 81.56 89 THR A C 1
ATOM 697 O O . THR A 1 89 ? 18.110 2.322 -25.127 1.00 81.56 89 THR A O 1
ATOM 700 N N . THR A 1 90 ? 16.868 0.495 -24.708 1.00 83.44 90 THR A N 1
ATOM 701 C CA . THR A 1 90 ? 17.899 -0.460 -25.135 1.00 83.44 90 THR A CA 1
ATOM 702 C C . THR A 1 90 ? 18.180 -0.373 -26.627 1.00 83.44 90 THR A C 1
ATOM 704 O O . THR A 1 90 ? 19.347 -0.356 -27.016 1.00 83.44 90 THR A O 1
ATOM 707 N N . GLU A 1 91 ? 17.144 -0.231 -27.456 1.00 79.44 91 GLU A N 1
ATOM 708 C CA . GLU A 1 91 ? 17.324 -0.109 -28.904 1.00 79.44 91 GLU A CA 1
ATOM 709 C C . GLU A 1 91 ? 18.055 1.192 -29.250 1.00 79.44 91 GLU A C 1
ATOM 711 O O . GLU A 1 91 ? 19.037 1.175 -29.988 1.00 79.44 91 GLU A O 1
ATOM 716 N N . ILE A 1 92 ? 17.657 2.314 -28.638 1.00 78.06 92 ILE A N 1
ATOM 717 C CA . ILE A 1 92 ? 18.336 3.604 -28.816 1.00 78.06 92 ILE A CA 1
ATOM 718 C C . ILE A 1 92 ? 19.815 3.482 -28.431 1.00 78.06 92 ILE A C 1
ATOM 720 O O . ILE A 1 92 ? 20.690 3.856 -29.209 1.00 78.06 92 ILE A O 1
ATOM 724 N N . ARG A 1 93 ? 20.118 2.903 -27.264 1.00 75.81 93 ARG A N 1
ATOM 725 C CA . ARG A 1 93 ? 21.500 2.739 -26.795 1.00 75.81 93 ARG A CA 1
ATOM 726 C C . ARG A 1 93 ? 22.334 1.865 -27.732 1.00 75.81 93 ARG A C 1
ATOM 728 O O . ARG A 1 93 ? 23.484 2.206 -27.989 1.00 75.81 93 ARG A O 1
ATOM 735 N N . ASN A 1 94 ? 21.760 0.789 -28.265 1.00 76.75 94 ASN A N 1
ATOM 736 C CA . ASN A 1 94 ? 22.440 -0.069 -29.233 1.00 76.75 94 ASN A CA 1
ATOM 737 C C . ASN A 1 94 ? 22.762 0.683 -30.529 1.00 76.75 94 ASN A C 1
ATOM 739 O O . ASN A 1 94 ? 23.886 0.592 -31.014 1.00 76.75 94 ASN A O 1
ATOM 743 N N . ARG A 1 95 ? 21.824 1.486 -31.048 1.00 72.69 95 ARG A N 1
ATOM 744 C CA . ARG A 1 95 ? 22.066 2.319 -32.237 1.00 72.69 95 ARG A CA 1
ATOM 745 C C . ARG A 1 95 ? 23.148 3.367 -31.985 1.00 72.69 95 ARG A C 1
ATOM 747 O O . ARG A 1 95 ? 24.035 3.520 -32.815 1.00 72.69 95 ARG A O 1
ATOM 754 N N . TYR A 1 96 ? 23.140 4.033 -30.831 1.00 70.00 96 TYR A N 1
ATOM 755 C CA . TYR A 1 96 ? 24.207 4.974 -30.468 1.00 70.00 96 TYR A CA 1
ATOM 756 C C . TYR A 1 96 ? 25.571 4.289 -30.302 1.00 70.00 96 TYR A C 1
ATOM 758 O O . TYR A 1 96 ? 26.574 4.837 -30.746 1.00 70.00 96 TYR A O 1
ATOM 766 N N .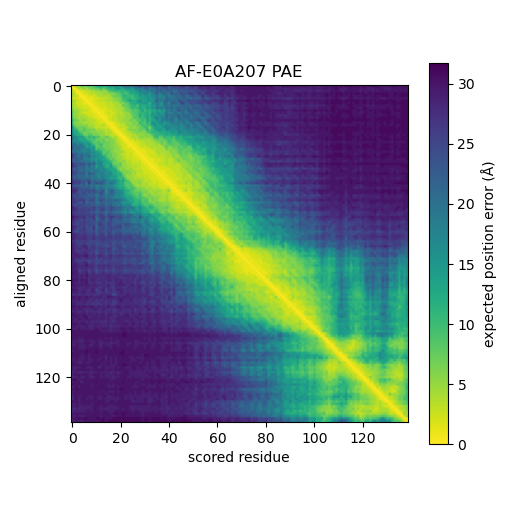 ALA A 1 97 ? 25.623 3.086 -29.726 1.00 71.75 97 ALA A N 1
ATOM 767 C CA . ALA A 1 97 ? 26.866 2.325 -29.595 1.00 71.75 97 ALA A CA 1
ATOM 768 C C . ALA A 1 97 ? 27.421 1.854 -30.951 1.00 71.75 97 ALA A C 1
ATOM 770 O O . ALA A 1 97 ? 28.630 1.724 -31.113 1.00 71.7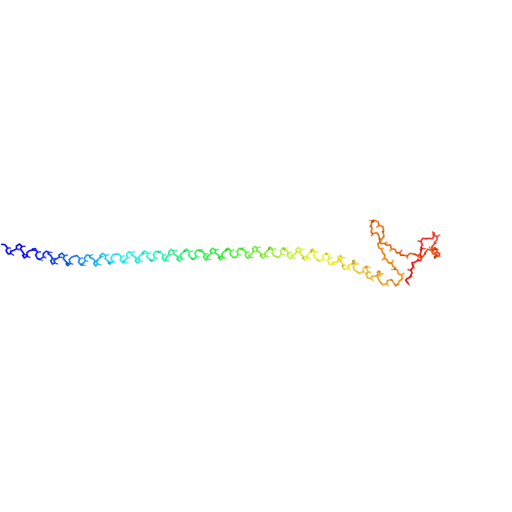5 97 ALA A O 1
ATOM 771 N N . GLU A 1 98 ? 26.558 1.595 -31.934 1.00 67.50 98 GLU A N 1
ATOM 772 C CA . GLU A 1 98 ? 26.976 1.286 -33.306 1.00 67.50 98 GLU A CA 1
ATOM 773 C C . GLU A 1 98 ? 27.544 2.521 -34.020 1.00 67.50 98 GLU A C 1
ATOM 775 O O . GLU A 1 98 ? 28.511 2.407 -34.770 1.00 67.50 98 GLU A O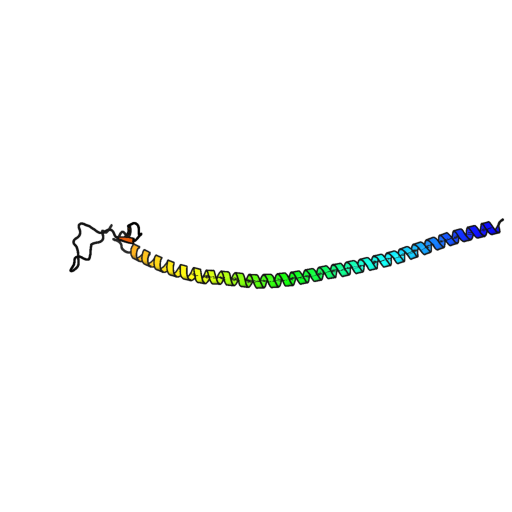 1
ATOM 780 N N . LEU A 1 99 ? 27.013 3.709 -33.710 1.00 67.19 99 LEU A N 1
ATOM 781 C CA . LEU A 1 99 ? 27.557 4.985 -34.176 1.00 67.19 99 LEU A CA 1
ATOM 782 C C . LEU A 1 99 ? 28.915 5.318 -33.544 1.00 67.19 99 LEU A C 1
ATOM 784 O O . LEU A 1 99 ? 29.796 5.817 -34.235 1.00 67.19 99 LEU A O 1
ATOM 788 N N . ASP A 1 100 ? 29.102 5.000 -32.264 1.00 66.38 100 ASP A N 1
ATOM 789 C CA . ASP A 1 100 ? 30.365 5.213 -31.539 1.00 66.38 100 ASP A CA 1
ATOM 790 C C . ASP A 1 100 ? 31.481 4.256 -32.005 1.00 66.38 100 ASP A C 1
ATOM 792 O O . ASP A 1 100 ? 32.669 4.557 -31.923 1.00 66.38 100 ASP A O 1
ATOM 796 N N . LYS A 1 101 ? 31.102 3.102 -32.571 1.00 65.94 101 LYS A N 1
ATOM 797 C CA . LYS A 1 101 ? 32.028 2.139 -33.185 1.00 65.94 101 LYS A CA 1
ATOM 798 C C . LYS A 1 101 ? 32.520 2.543 -34.573 1.00 65.94 101 LYS A C 1
ATOM 800 O O . LYS A 1 101 ? 33.367 1.833 -35.110 1.00 65.94 101 LYS A O 1
ATOM 805 N N . LEU A 1 102 ? 32.016 3.624 -35.174 1.00 64.75 102 LEU A N 1
ATOM 806 C CA . LEU A 1 102 ? 32.564 4.164 -36.419 1.00 64.75 102 LEU A CA 1
ATOM 807 C C . LEU A 1 102 ? 33.801 5.011 -36.078 1.00 64.75 102 LEU A C 1
ATOM 809 O O . LEU A 1 102 ? 33.650 6.154 -35.650 1.00 64.75 102 LEU A O 1
ATOM 813 N N . PRO A 1 103 ? 35.031 4.502 -36.298 1.00 60.25 103 PRO A N 1
ATOM 814 C CA . PRO A 1 103 ? 36.257 5.131 -35.793 1.00 60.25 103 PRO A CA 1
ATOM 815 C C . PRO A 1 103 ? 36.546 6.513 -36.403 1.00 60.25 103 PRO A C 1
ATOM 817 O O . PRO A 1 103 ? 37.393 7.240 -35.901 1.00 60.25 103 PRO A O 1
ATOM 820 N N . ASN A 1 104 ? 35.830 6.891 -37.469 1.00 62.72 104 ASN A N 1
ATOM 821 C CA . ASN A 1 104 ? 36.155 8.033 -38.321 1.00 62.72 104 ASN A CA 1
ATOM 822 C C . ASN A 1 104 ? 34.954 8.963 -38.580 1.00 62.72 104 ASN A C 1
ATOM 824 O O . ASN A 1 104 ? 34.990 9.742 -39.526 1.00 62.72 104 ASN A O 1
ATOM 828 N N . ALA A 1 105 ? 33.867 8.869 -37.809 1.00 64.75 105 ALA A N 1
ATOM 829 C CA . ALA A 1 105 ? 32.672 9.682 -38.040 1.00 64.75 105 ALA A CA 1
ATOM 830 C C . ALA A 1 105 ? 32.290 10.478 -36.789 1.00 64.75 105 ALA A C 1
ATOM 832 O O . ALA A 1 105 ? 31.672 9.954 -35.867 1.00 64.75 105 ALA A O 1
ATOM 833 N N . LYS A 1 106 ? 32.611 11.779 -36.770 1.00 66.31 106 LYS A N 1
ATOM 834 C CA . LYS A 1 106 ? 32.073 12.700 -35.760 1.00 66.31 106 LYS A CA 1
ATOM 835 C C . LYS A 1 106 ? 30.615 12.996 -36.081 1.00 66.31 106 LYS A C 1
ATOM 837 O O . LYS A 1 106 ? 30.309 13.798 -36.965 1.00 66.31 106 LYS A O 1
ATOM 842 N N . VAL A 1 107 ? 29.722 12.325 -35.364 1.00 71.44 107 VAL A N 1
ATOM 843 C CA . VAL A 1 107 ? 28.281 12.549 -35.455 1.00 71.44 107 VAL A CA 1
ATOM 844 C C . VAL A 1 107 ? 27.873 13.595 -34.416 1.00 71.44 107 VAL A C 1
ATOM 846 O O . VAL A 1 107 ? 28.113 13.426 -33.225 1.00 71.44 107 VAL A O 1
ATOM 849 N N . THR A 1 108 ? 27.263 14.690 -34.862 1.00 70.19 108 THR A N 1
ATOM 850 C CA . THR A 1 108 ? 26.755 15.773 -34.008 1.00 70.19 108 THR A CA 1
ATOM 851 C C . THR A 1 108 ? 25.316 16.117 -34.384 1.00 70.19 108 THR A C 1
ATOM 853 O O . THR A 1 108 ? 24.858 15.810 -35.484 1.00 70.19 108 THR A O 1
ATOM 856 N N . THR A 1 109 ? 24.566 16.748 -33.488 1.00 76.62 109 THR A N 1
ATOM 857 C CA . THR A 1 109 ? 23.229 17.255 -33.814 1.00 76.62 109 THR A CA 1
ATOM 858 C C . THR A 1 109 ? 23.350 18.645 -34.431 1.00 76.62 109 THR A C 1
ATOM 860 O O . THR A 1 109 ? 24.016 19.523 -33.885 1.00 76.62 109 THR A O 1
ATOM 863 N N . CYS A 1 110 ? 22.731 18.864 -35.594 1.00 73.56 110 CYS A N 1
ATOM 864 C CA . CYS A 1 110 ? 22.799 20.147 -36.287 1.00 73.56 110 CYS A CA 1
ATOM 865 C C . CYS A 1 110 ? 21.421 20.717 -36.657 1.00 73.56 110 CYS A C 1
ATOM 867 O O . CYS A 1 110 ? 20.451 20.005 -36.935 1.00 73.56 110 CYS A O 1
ATOM 869 N N . GLY A 1 111 ? 21.344 22.052 -36.648 1.00 71.38 111 GLY A N 1
ATOM 870 C CA . GLY A 1 111 ? 20.142 22.820 -36.969 1.00 71.38 111 GLY A CA 1
ATOM 871 C C . GLY A 1 111 ? 19.126 22.930 -35.825 1.00 71.38 111 GLY A C 1
ATOM 872 O O . GLY A 1 111 ? 19.170 22.207 -34.835 1.00 71.38 111 GLY A O 1
ATOM 873 N N . LYS A 1 112 ? 18.153 23.837 -35.986 1.00 69.38 112 LYS A N 1
ATOM 874 C CA . LYS A 1 112 ? 17.102 24.122 -34.982 1.00 69.38 112 LYS A CA 1
ATOM 875 C C . LYS A 1 112 ? 16.154 22.941 -34.709 1.00 69.38 112 LYS A C 1
ATOM 877 O O . LYS A 1 112 ? 15.404 22.977 -33.744 1.00 69.38 112 LYS A O 1
ATOM 882 N N . LEU A 1 113 ? 16.181 21.921 -35.569 1.00 71.00 113 LEU A N 1
ATOM 883 C CA . LEU A 1 113 ? 15.346 20.716 -35.501 1.00 71.00 113 LEU A CA 1
ATOM 884 C C . LEU A 1 113 ? 16.094 19.496 -34.930 1.00 71.00 113 LEU A C 1
ATOM 886 O O . LEU A 1 113 ? 15.527 18.409 -34.919 1.00 71.00 113 LEU A O 1
ATOM 890 N N . GLY A 1 114 ? 17.356 19.649 -34.501 1.00 75.00 114 GLY A N 1
ATOM 891 C CA . GLY A 1 114 ? 18.115 18.580 -33.839 1.00 75.00 114 GLY A CA 1
ATOM 892 C C . GLY A 1 114 ? 18.357 17.343 -34.708 1.00 75.00 114 GLY A C 1
ATOM 893 O O . GLY A 1 114 ? 18.310 16.223 -34.206 1.00 75.00 114 GLY A O 1
ATOM 894 N N . ARG A 1 115 ? 18.579 17.522 -36.016 1.00 76.44 115 ARG A N 1
ATOM 895 C CA . ARG A 1 115 ? 18.826 16.394 -36.926 1.00 76.44 115 ARG A CA 1
ATOM 896 C C . ARG A 1 115 ? 20.233 15.841 -36.711 1.00 76.44 115 ARG A C 1
ATOM 898 O O . ARG A 1 115 ? 21.145 16.584 -36.356 1.00 76.44 115 ARG A O 1
ATOM 905 N N . LEU A 1 116 ? 20.398 14.542 -36.937 1.00 73.88 116 LEU A N 1
ATOM 906 C CA . LEU A 1 116 ? 21.690 13.870 -36.860 1.00 73.88 116 LEU A CA 1
ATOM 907 C C . LEU A 1 116 ? 22.543 14.247 -38.084 1.00 73.88 116 LEU A C 1
ATOM 909 O O . LEU A 1 116 ? 22.097 14.070 -39.217 1.00 73.88 116 LEU A O 1
ATOM 913 N N . CYS A 1 117 ? 23.741 14.779 -37.859 1.00 74.62 117 CYS A N 1
ATOM 914 C CA . CYS A 1 117 ? 24.635 15.294 -38.894 1.00 74.62 117 CYS A CA 1
ATOM 915 C C . CYS A 1 117 ? 26.049 14.741 -38.697 1.00 74.62 117 CYS A C 1
ATOM 917 O O . CYS A 1 117 ? 26.456 14.449 -37.575 1.00 74.62 117 CYS A O 1
ATOM 919 N N . VAL A 1 118 ? 26.807 14.604 -39.782 1.00 77.94 118 VAL A N 1
ATOM 920 C CA . VAL A 1 118 ? 28.169 14.051 -39.755 1.00 77.94 118 VAL A CA 1
ATOM 921 C C . VAL A 1 118 ? 29.122 15.041 -40.426 1.00 77.94 118 VAL A C 1
ATOM 923 O O . VAL A 1 118 ? 28.746 15.671 -41.416 1.00 77.94 118 VAL A O 1
ATOM 926 N N . GLU A 1 119 ? 30.329 15.220 -39.884 1.00 74.25 119 GLU A N 1
ATOM 927 C CA . GLU A 1 119 ? 31.347 16.103 -40.475 1.00 74.25 119 GLU A CA 1
ATOM 928 C C . GLU A 1 119 ? 31.891 15.496 -41.784 1.00 74.25 119 GLU A C 1
ATOM 930 O O . GLU A 1 119 ? 32.450 14.400 -41.790 1.00 74.25 119 GLU A O 1
ATOM 935 N N . ILE A 1 120 ? 31.718 16.197 -42.907 1.00 78.88 120 ILE A N 1
ATOM 936 C CA . ILE A 1 120 ? 32.228 15.787 -44.227 1.00 78.88 120 ILE A CA 1
ATOM 937 C C . ILE A 1 120 ? 33.535 16.514 -44.550 1.00 78.88 120 ILE A C 1
ATOM 939 O O . ILE A 1 120 ? 33.729 17.653 -44.127 1.00 78.88 120 ILE A O 1
ATOM 943 N N . ASP A 1 121 ? 34.418 15.879 -45.319 1.00 75.06 121 ASP A N 1
ATOM 944 C CA . ASP A 1 121 ? 35.602 16.538 -45.870 1.00 75.06 121 ASP A CA 1
ATOM 945 C C . ASP A 1 121 ? 35.205 17.337 -47.129 1.00 75.06 121 ASP A C 1
ATOM 947 O O . ASP A 1 121 ? 34.826 16.736 -48.141 1.00 75.06 121 ASP A O 1
ATOM 951 N N . PRO A 1 122 ? 35.254 18.685 -47.099 1.00 70.12 122 PRO A N 1
ATOM 952 C CA . PRO A 1 122 ? 34.871 19.510 -48.241 1.00 70.12 122 PRO A CA 1
ATOM 953 C C . PRO A 1 122 ? 35.876 19.445 -49.402 1.00 70.12 122 PRO A C 1
ATOM 955 O O . PRO A 1 122 ? 35.542 19.874 -50.505 1.00 70.12 122 PRO A O 1
ATOM 958 N N . ILE A 1 123 ? 37.090 18.934 -49.167 1.00 73.81 123 ILE A N 1
ATOM 959 C CA . ILE A 1 123 ? 38.167 18.834 -50.163 1.00 73.81 123 ILE A CA 1
ATOM 960 C C . ILE A 1 123 ? 38.088 17.491 -50.908 1.00 73.81 123 ILE A C 1
ATOM 962 O O . ILE A 1 123 ? 38.577 17.368 -52.032 1.00 73.81 123 ILE A O 1
ATOM 966 N N . ALA A 1 124 ? 37.435 16.485 -50.319 1.00 76.50 124 ALA A N 1
ATOM 967 C CA . ALA A 1 124 ? 37.317 15.164 -50.915 1.00 76.50 124 ALA A CA 1
ATOM 968 C C . ALA A 1 124 ? 36.372 15.144 -52.142 1.00 76.50 124 ALA A C 1
ATOM 970 O O . ALA A 1 124 ? 35.309 15.786 -52.136 1.00 76.50 124 ALA A O 1
ATOM 971 N N . PRO A 1 125 ? 36.716 14.372 -53.193 1.00 75.62 125 PRO A N 1
ATOM 972 C CA . PRO A 1 125 ? 35.872 14.223 -54.374 1.00 75.62 125 PRO A CA 1
ATOM 973 C C . PRO A 1 125 ? 34.529 13.556 -54.042 1.00 75.62 125 PRO A C 1
ATOM 975 O O . PRO A 1 125 ? 34.399 12.804 -53.074 1.00 75.62 125 PRO A O 1
ATOM 978 N N . THR A 1 126 ? 33.509 13.856 -54.848 1.00 81.12 126 THR A N 1
ATOM 979 C CA . THR A 1 126 ? 32.213 13.171 -54.792 1.00 81.12 126 THR A CA 1
ATOM 980 C C . THR A 1 126 ? 32.307 11.780 -55.395 1.00 81.12 126 THR A C 1
ATOM 982 O O . THR A 1 126 ? 32.970 11.578 -56.409 1.00 81.12 126 THR A O 1
ATOM 985 N N . TYR A 1 127 ? 31.587 10.832 -54.801 1.00 78.69 127 TYR A N 1
ATOM 986 C CA . TYR A 1 127 ? 31.490 9.461 -55.298 1.00 78.69 127 TYR A CA 1
ATOM 987 C C . TYR A 1 127 ? 30.040 9.137 -55.692 1.00 78.69 127 TYR A C 1
ATOM 989 O O . TYR A 1 127 ? 29.093 9.689 -55.130 1.00 78.69 127 TYR A O 1
ATOM 997 N N . GLY A 1 128 ? 29.866 8.239 -56.667 1.00 79.75 128 GLY A N 1
ATOM 998 C CA . GLY A 1 128 ? 28.565 7.808 -57.196 1.00 79.75 128 GLY A CA 1
ATOM 999 C C . GLY A 1 128 ? 28.195 8.443 -58.548 1.00 79.75 128 GLY A C 1
ATOM 1000 O O . GLY A 1 128 ? 28.741 9.486 -58.905 1.00 79.75 128 GLY A O 1
ATOM 1001 N N . PRO A 1 129 ? 27.261 7.834 -59.303 1.00 72.56 129 PRO A N 1
ATOM 1002 C CA . PRO A 1 129 ? 26.907 8.249 -60.667 1.00 72.56 129 PRO A CA 1
ATOM 1003 C C . PRO A 1 129 ? 26.378 9.690 -60.759 1.00 72.56 129 PRO A C 1
ATOM 1005 O O . PRO A 1 129 ? 26.568 10.336 -61.783 1.00 72.56 129 PRO A O 1
ATOM 1008 N N . ASN A 1 130 ? 25.798 10.210 -59.671 1.00 79.06 130 ASN A N 1
ATOM 1009 C CA . ASN A 1 130 ? 25.312 11.591 -59.562 1.00 79.06 130 ASN A CA 1
ATOM 1010 C C . ASN A 1 130 ? 26.051 12.411 -58.482 1.00 79.06 130 ASN A C 1
ATOM 1012 O O . ASN A 1 130 ? 25.591 13.481 -58.093 1.00 79.06 130 ASN A O 1
ATOM 1016 N N . GLY A 1 131 ? 27.176 11.908 -57.953 1.00 77.25 131 GLY A N 1
ATOM 1017 C CA . GLY A 1 131 ? 27.924 12.564 -56.873 1.00 77.25 131 GLY A CA 1
ATOM 1018 C C . GLY A 1 131 ? 27.212 12.588 -55.512 1.00 77.25 131 GLY A C 1
ATOM 1019 O O . GLY A 1 131 ? 27.389 13.527 -54.737 1.00 77.25 131 GLY A O 1
ATOM 1020 N N . GLU A 1 132 ? 26.402 11.567 -55.232 1.00 79.31 132 GLU A N 1
ATOM 1021 C CA . GLU A 1 132 ? 25.534 11.451 -54.048 1.00 79.31 132 GLU A CA 1
ATOM 1022 C C . GLU A 1 132 ? 26.299 11.209 -52.738 1.00 79.31 132 GLU A C 1
ATOM 1024 O O . GLU A 1 132 ? 25.770 11.465 -51.656 1.00 79.31 132 GLU A O 1
ATOM 1029 N N . TYR A 1 133 ? 27.549 10.745 -52.816 1.00 77.75 133 TYR A N 1
ATOM 1030 C CA . TYR A 1 133 ? 28.342 10.362 -51.651 1.00 77.75 133 TYR A CA 1
ATOM 1031 C C . TYR A 1 133 ? 29.514 11.322 -51.416 1.00 77.75 133 TYR A C 1
ATOM 1033 O O . TYR A 1 133 ? 30.243 11.697 -52.340 1.00 77.75 133 TYR A O 1
ATOM 1041 N N . ARG A 1 134 ? 29.717 11.695 -50.147 1.00 76.88 134 ARG A N 1
ATOM 1042 C CA . ARG A 1 134 ? 30.830 12.523 -49.656 1.00 76.88 134 ARG A CA 1
ATOM 1043 C C . ARG A 1 134 ? 31.632 11.745 -48.621 1.00 76.88 134 ARG A C 1
ATOM 1045 O O . ARG A 1 134 ? 31.061 10.975 -47.852 1.00 76.88 134 ARG A O 1
ATOM 1052 N N . VAL A 1 135 ? 32.944 11.961 -48.595 1.00 76.62 135 VAL A N 1
ATOM 1053 C CA . VAL A 1 135 ? 33.827 11.324 -47.611 1.00 76.62 135 VAL A CA 1
ATOM 1054 C C . VAL A 1 135 ? 33.626 11.985 -46.253 1.00 76.62 135 VAL A C 1
ATOM 1056 O O . VAL A 1 135 ? 33.609 13.212 -46.137 1.00 76.62 135 VAL A O 1
ATOM 1059 N N . VAL A 1 136 ? 33.453 11.157 -45.229 1.00 76.12 136 VAL A N 1
ATOM 1060 C CA . VAL A 1 136 ? 33.366 11.604 -43.839 1.00 76.12 136 VAL A CA 1
ATOM 1061 C C . VAL A 1 136 ? 34.765 11.972 -43.362 1.00 76.12 136 VAL A C 1
ATOM 1063 O O . VAL A 1 136 ? 35.718 11.228 -43.598 1.00 76.12 136 VAL A O 1
ATOM 1066 N N . LYS A 1 137 ? 34.893 13.122 -42.700 1.00 68.25 137 LYS A N 1
ATOM 1067 C CA . LYS A 1 137 ? 36.169 13.579 -42.163 1.00 68.25 137 LYS A CA 1
ATOM 1068 C C . LYS A 1 137 ? 36.514 12.734 -40.935 1.00 68.25 137 LYS A C 1
ATOM 1070 O O . LYS A 1 137 ? 35.976 12.952 -39.849 1.00 68.25 137 LYS A O 1
ATOM 1075 N N . GLY A 1 138 ? 37.375 11.740 -41.148 1.00 61.38 138 GLY A N 1
ATOM 1076 C CA . GLY A 1 138 ? 38.002 10.966 -40.079 1.00 61.38 138 GLY A CA 1
ATOM 1077 C C . GLY A 1 138 ? 38.748 11.882 -39.118 1.00 61.38 138 GLY A C 1
ATOM 1078 O O . GLY A 1 138 ? 39.324 12.881 -39.551 1.00 61.38 138 GLY A O 1
ATOM 1079 N N . GLY A 1 139 ? 38.661 11.573 -37.823 1.00 49.25 139 GLY A N 1
ATOM 1080 C CA . GLY A 1 139 ? 39.431 12.260 -36.785 1.00 49.25 139 GLY A CA 1
ATOM 1081 C C . GLY A 1 139 ? 40.930 12.082 -36.965 1.00 49.25 139 GLY A C 1
ATOM 1082 O O . GLY A 1 139 ? 41.337 11.030 -37.503 1.00 49.25 139 GLY A O 1
#

Mean predicted aligned error: 19.2 Å

Radius of gyration: 51.23 Å; Cα contacts (8 Å, |Δi|>4): 58; chains: 1; bounding box: 84×31×148 Å

Solvent-accessible surface area (backbone atoms only — not comparable to full-atom values): 7766 Å² total; per-residue (Å²): 120,70,64,65,56,52,49,51,52,55,48,52,54,50,49,54,54,50,49,52,56,47,51,51,51,49,50,52,53,50,51,54,51,50,51,52,50,51,51,52,51,51,50,50,51,51,51,52,50,52,50,50,53,52,50,52,51,52,52,51,54,53,48,52,57,54,49,51,53,52,52,53,52,52,50,51,52,49,50,57,53,48,51,53,53,49,55,56,50,50,54,52,50,50,54,52,52,58,52,69,66,42,88,35,54,57,71,45,72,45,71,101,80,62,41,86,38,68,48,61,38,88,86,52,71,64,39,67,102,83,47,81,38,73,45,58,39,54,120